Protein AF-A0A9X3BEJ8-F1 (afdb_monomer)

InterPro domains:
  IPR013108 Amidohydrolase 3 [PF07969] (6-104)

Secondary structure (DSSP, 8-state):
-PPPP-------TTTS-S-HHHHHHHHHH-B-TTS-B--GGG---HHHHHHTTS-BTTBTTSPPP--TTS---EEEESS-HHHHHHH--GGGEEEEEETTEEEEE--

Radius of gyration: 15.15 Å; Cα contacts (8 Å, |Δi|>4): 147; chains: 1; bounding box: 44×29×45 Å

Solvent-accessible surface area (backbone atoms only — not comparable to full-atom values): 6456 Å² total; per-residue (Å²): 129,80,86,78,87,72,62,57,63,76,39,59,58,88,83,33,63,82,46,60,35,70,48,33,42,43,46,38,64,18,47,48,96,88,66,52,73,52,65,67,90,72,42,45,54,46,67,54,46,55,45,18,62,39,29,44,94,94,42,39,55,45,63,69,75,94,53,93,91,52,81,42,60,46,80,40,63,73,60,60,69,74,56,47,52,70,64,38,52,67,84,42,48,39,30,34,28,52,78,68,41,78,79,41,68,64,128

Organism: NCBI:txid318424

Foldseek 3Di:
DPDDDFAADAQPPPVGDRQLLVRLVCLAQCADPVRDHDPNVSHDQLVSSVQSPQADPVGSRDHDDDDPPDFFWDFDFQDDPVVCSVRSDPVRGQFTAGRNRTPDGDD

Mean predicted aligned error: 3.75 Å

Nearest PDB structures (foldseek):
  6ohc-assembly2_C  TM=7.268E-01  e=5.637E-01  Escherichia coli K-12
  6ohc-assembly1_A  TM=6.756E-01  e=7.002E-01  Escherichia coli K-12
  6ohb-assembly2_D  TM=6.919E-01  e=7.527E-01  Escherichia coli K-12
  6ohc-assembly2_D  TM=7.338E-01  e=1.161E+00  Escherichia coli K-12

pLDDT: mean 93.8, std 8.42, range [43.5, 98.56]

Sequence (107 aa):
RPPVCRWALSTDAPFGRPDPWAAMRPAATRRTASGAVLAAAEAIGAAEALTMFLGEASAPATPRRIEPGGRGDLCVLSVPPHQVLHDLDAEHVAATVVAGEVVYARR

Structure (mmCIF, N/CA/C/O backbone):
data_AF-A0A9X3BEJ8-F1
#
_entry.id   AF-A0A9X3BEJ8-F1
#
loop_
_atom_site.group_PDB
_atom_site.id
_atom_site.type_symbol
_atom_site.label_atom_id
_atom_site.label_alt_id
_atom_site.label_comp_id
_atom_site.label_asym_id
_atom_site.label_entity_id
_atom_site.label_seq_id
_atom_site.pdbx_PDB_ins_code
_atom_site.Cartn_x
_atom_site.Cartn_y
_atom_site.Cartn_z
_atom_site.occupancy
_atom_site.B_iso_or_equiv
_atom_site.auth_seq_id
_atom_site.auth_comp_id
_atom_site.auth_asym_id
_atom_site.auth_atom_id
_atom_site.pdbx_PDB_model_num
ATOM 1 N N . ARG A 1 1 ? 28.646 12.864 6.106 1.00 49.72 1 ARG A N 1
ATOM 2 C CA . ARG A 1 1 ? 27.677 12.070 5.310 1.00 49.72 1 ARG A CA 1
ATOM 3 C C . ARG A 1 1 ? 26.712 13.075 4.695 1.00 49.72 1 ARG A C 1
ATOM 5 O O . ARG A 1 1 ? 26.182 13.857 5.477 1.00 49.72 1 ARG A O 1
ATOM 12 N N . PRO A 1 2 ? 26.568 13.159 3.362 1.00 43.50 2 PRO A N 1
ATOM 13 C CA . PRO A 1 2 ? 25.590 14.069 2.767 1.00 43.50 2 PRO A CA 1
ATOM 14 C C . PRO A 1 2 ? 24.184 13.732 3.293 1.00 43.50 2 PRO A C 1
ATOM 16 O O . PRO A 1 2 ? 23.957 12.576 3.679 1.00 43.50 2 PRO A O 1
ATOM 19 N N . PRO A 1 3 ? 23.264 14.710 3.367 1.00 55.59 3 PRO A N 1
ATOM 20 C CA . PRO A 1 3 ? 21.888 14.431 3.750 1.00 55.59 3 PRO A CA 1
ATOM 21 C C . PRO A 1 3 ? 21.315 13.390 2.788 1.00 55.59 3 PRO A C 1
ATOM 23 O O . PRO A 1 3 ? 21.426 13.522 1.571 1.00 55.59 3 PRO A O 1
ATOM 26 N N . VAL A 1 4 ? 20.747 12.322 3.342 1.00 73.56 4 VAL A N 1
ATOM 27 C CA . VAL A 1 4 ? 20.011 11.344 2.542 1.00 73.56 4 VAL A CA 1
ATOM 28 C C . VAL A 1 4 ? 18.690 11.990 2.140 1.00 73.56 4 VAL A C 1
ATOM 30 O O . VAL A 1 4 ? 17.894 12.361 3.004 1.00 73.56 4 VAL A O 1
ATOM 33 N N . CYS A 1 5 ? 18.468 12.180 0.841 1.00 80.00 5 CYS A N 1
ATOM 34 C CA . CYS A 1 5 ? 17.150 12.562 0.346 1.00 80.00 5 CYS A CA 1
ATOM 35 C C . CYS A 1 5 ? 16.152 11.463 0.737 1.00 80.00 5 CYS A C 1
ATOM 37 O O . CYS A 1 5 ? 16.418 10.280 0.517 1.00 80.00 5 CYS A O 1
ATOM 39 N N . ARG A 1 6 ? 15.029 11.851 1.347 1.00 87.75 6 ARG A N 1
ATOM 40 C CA . ARG A 1 6 ? 13.895 10.957 1.605 1.00 87.75 6 ARG A CA 1
ATOM 41 C C . ARG A 1 6 ? 12.788 11.290 0.619 1.00 87.75 6 ARG A C 1
ATOM 43 O O . ARG A 1 6 ? 12.516 12.464 0.383 1.00 87.75 6 ARG A O 1
ATOM 50 N N . TRP A 1 7 ? 12.152 10.256 0.091 1.00 93.31 7 TRP A N 1
ATOM 51 C CA . TRP A 1 7 ? 11.117 10.372 -0.927 1.00 93.31 7 TRP A CA 1
ATOM 52 C C . TRP A 1 7 ? 9.805 9.791 -0.413 1.00 93.31 7 TRP A C 1
ATOM 54 O O . TRP A 1 7 ? 9.796 8.964 0.500 1.00 93.31 7 TRP A O 1
ATOM 64 N N . ALA A 1 8 ? 8.711 10.238 -1.012 1.00 96.19 8 ALA A N 1
ATOM 65 C CA . ALA A 1 8 ? 7.377 9.703 -0.810 1.00 96.19 8 ALA A CA 1
ATOM 66 C C . ALA A 1 8 ? 6.725 9.507 -2.179 1.00 96.19 8 ALA A C 1
ATOM 68 O O . ALA A 1 8 ? 7.039 10.237 -3.123 1.00 96.19 8 ALA A O 1
ATOM 69 N N . LEU A 1 9 ? 5.824 8.533 -2.276 1.00 95.81 9 LEU A N 1
ATOM 70 C CA . LEU A 1 9 ? 5.026 8.305 -3.473 1.00 95.81 9 LEU A CA 1
ATOM 71 C C . LEU A 1 9 ? 3.638 8.911 -3.296 1.00 95.81 9 LEU A C 1
ATOM 73 O O . LEU A 1 9 ? 3.142 9.108 -2.189 1.00 95.81 9 LEU A O 1
ATOM 77 N N . SER A 1 10 ? 3.018 9.211 -4.427 1.00 94.75 10 SER A N 1
ATOM 78 C CA . SER A 1 10 ? 1.652 9.701 -4.512 1.00 94.75 10 SER A CA 1
ATOM 79 C C . SER A 1 10 ? 0.992 9.099 -5.743 1.00 94.75 10 SER A C 1
ATOM 81 O O . SER A 1 10 ? 1.665 8.699 -6.693 1.00 94.75 10 SER A O 1
ATOM 83 N N . THR A 1 11 ? -0.334 9.036 -5.723 1.00 95.44 11 THR A N 1
ATOM 84 C CA . THR A 1 11 ? -1.149 8.663 -6.882 1.00 95.44 11 THR A CA 1
ATOM 85 C C . THR A 1 11 ? -1.431 9.839 -7.811 1.00 95.44 11 THR A C 1
ATOM 87 O O . THR A 1 11 ? -1.878 9.621 -8.931 1.00 95.44 11 THR A O 1
ATOM 90 N N . ASP A 1 12 ? -1.207 11.070 -7.340 1.00 94.50 12 ASP A N 1
ATOM 91 C CA . ASP A 1 12 ? -1.586 12.316 -8.021 1.00 94.50 12 ASP A CA 1
ATOM 92 C C . ASP A 1 12 ? -3.094 12.410 -8.352 1.00 94.50 12 ASP A C 1
ATOM 94 O O . ASP A 1 12 ? -3.517 13.042 -9.319 1.00 94.50 12 ASP A O 1
ATOM 98 N N . ALA A 1 13 ? -3.949 11.743 -7.568 1.00 92.75 13 ALA A N 1
ATOM 99 C CA . ALA A 1 13 ? -5.400 11.836 -7.729 1.00 92.75 13 ALA A CA 1
ATOM 100 C C . ALA A 1 13 ? -5.906 13.281 -7.484 1.00 92.75 13 ALA A C 1
ATOM 102 O O . ALA A 1 13 ? -5.433 13.939 -6.555 1.00 92.75 13 ALA A O 1
ATOM 103 N N . PRO A 1 14 ? -6.893 13.777 -8.263 1.00 93.44 14 PRO A N 1
ATOM 104 C CA . PRO A 1 14 ? -7.710 13.040 -9.234 1.00 93.44 14 PRO A CA 1
ATOM 105 C C . PRO A 1 14 ? -7.125 12.968 -10.657 1.00 93.44 14 PRO A C 1
ATOM 107 O O . PRO A 1 14 ? -7.792 12.437 -11.543 1.00 93.44 14 PRO A O 1
ATOM 110 N N . PHE A 1 15 ? -5.922 13.499 -10.906 1.00 92.44 15 PHE A N 1
ATOM 111 C CA . PHE A 1 15 ? -5.287 13.435 -12.229 1.00 92.44 15 PHE A CA 1
ATOM 112 C C . PHE A 1 15 ? -4.748 12.032 -12.538 1.00 92.44 15 PHE A C 1
ATOM 114 O O . PHE A 1 15 ? -4.855 11.559 -13.671 1.00 92.44 15 PHE A O 1
ATOM 121 N N . GLY A 1 16 ? -4.224 11.340 -11.525 1.00 88.88 16 GLY A N 1
ATOM 122 C CA . GLY A 1 16 ? -3.913 9.915 -11.565 1.00 88.88 16 GLY A CA 1
ATOM 123 C C . GLY A 1 16 ? -5.023 9.028 -10.990 1.00 88.88 16 GLY A C 1
ATOM 124 O O . GLY A 1 16 ? -6.000 9.490 -10.396 1.00 88.88 16 GLY A O 1
ATOM 125 N N . ARG A 1 17 ? -4.873 7.706 -11.160 1.00 91.50 17 ARG A N 1
ATOM 126 C CA . ARG A 1 17 ? -5.788 6.724 -10.554 1.00 91.50 17 ARG A CA 1
ATOM 127 C C . ARG A 1 17 ? -5.583 6.715 -9.037 1.00 91.50 17 ARG A C 1
ATOM 129 O O . ARG A 1 17 ? -4.444 6.565 -8.613 1.00 91.50 17 A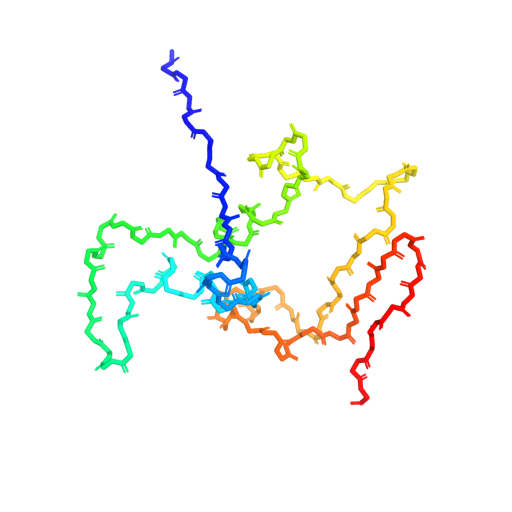RG A O 1
ATOM 136 N N . PRO A 1 18 ? -6.643 6.754 -8.213 1.00 94.38 18 PRO A N 1
ATOM 137 C CA . PRO A 1 18 ? -6.521 6.806 -6.753 1.00 94.38 18 PRO A CA 1
ATOM 138 C C . PRO A 1 18 ? -6.056 5.486 -6.108 1.00 94.38 18 PRO A C 1
ATOM 140 O O . PRO A 1 18 ? -6.129 5.350 -4.892 1.00 94.38 18 PRO A O 1
ATOM 143 N N . ASP A 1 19 ? -5.592 4.517 -6.898 1.00 95.44 19 ASP A N 1
ATOM 144 C CA . ASP A 1 19 ? -5.114 3.219 -6.429 1.00 95.44 19 ASP A CA 1
ATOM 145 C C . ASP A 1 19 ? -3.598 3.278 -6.139 1.00 95.44 19 ASP A C 1
ATOM 147 O O . ASP A 1 19 ? -2.796 3.322 -7.081 1.00 95.44 19 ASP A O 1
ATOM 151 N N . PRO A 1 20 ? -3.173 3.270 -4.858 1.00 96.38 20 PRO A N 1
ATOM 152 C CA . PRO A 1 20 ? -1.758 3.311 -4.505 1.00 96.38 20 PRO A CA 1
ATOM 153 C C . PRO A 1 20 ? -1.014 2.037 -4.925 1.00 96.38 20 PRO A C 1
ATOM 155 O O . PRO A 1 20 ? 0.160 2.115 -5.282 1.00 96.38 20 PRO A O 1
ATOM 158 N N . TRP A 1 21 ? -1.672 0.874 -4.953 1.00 96.88 21 TRP A N 1
ATOM 159 C CA . TRP A 1 21 ? -1.058 -0.392 -5.373 1.00 96.88 21 TRP A CA 1
ATOM 160 C C . TRP A 1 21 ? -0.661 -0.334 -6.848 1.00 96.88 21 TRP A C 1
ATOM 162 O O . TRP A 1 21 ? 0.473 -0.650 -7.220 1.00 96.88 21 TRP A O 1
ATOM 172 N N . ALA A 1 22 ? -1.556 0.201 -7.683 1.00 95.06 22 ALA A N 1
ATOM 173 C CA . ALA A 1 22 ? -1.262 0.467 -9.084 1.00 95.06 22 ALA A CA 1
ATOM 174 C C . ALA A 1 22 ? -0.140 1.493 -9.296 1.00 95.06 22 ALA A C 1
ATOM 176 O O . ALA A 1 22 ? 0.553 1.389 -10.305 1.00 95.06 22 ALA A O 1
ATOM 177 N N . ALA A 1 23 ? 0.070 2.443 -8.379 1.00 95.88 23 ALA A N 1
ATOM 178 C CA . ALA A 1 23 ? 1.187 3.387 -8.448 1.00 95.88 23 ALA A CA 1
ATOM 179 C C . ALA A 1 23 ? 2.536 2.740 -8.067 1.00 95.88 23 ALA A C 1
ATOM 181 O O . ALA A 1 23 ? 3.564 3.055 -8.669 1.00 95.88 23 ALA A O 1
ATOM 182 N N . MET A 1 24 ? 2.544 1.793 -7.121 1.00 97.06 24 MET A N 1
ATOM 183 C CA . MET A 1 24 ? 3.760 1.080 -6.699 1.00 97.06 24 MET A CA 1
ATOM 184 C C . MET A 1 24 ? 4.308 0.147 -7.790 1.00 97.06 24 MET A C 1
ATOM 186 O O . MET A 1 24 ? 5.519 0.100 -8.018 1.00 97.06 24 MET A O 1
ATOM 190 N N . ARG A 1 25 ? 3.436 -0.582 -8.502 1.00 95.06 25 ARG A N 1
ATOM 191 C CA . ARG A 1 25 ? 3.836 -1.552 -9.543 1.00 95.06 25 ARG A CA 1
ATOM 192 C C . ARG A 1 25 ? 4.794 -0.995 -10.606 1.00 95.06 25 ARG A C 1
ATOM 194 O O . ARG A 1 25 ? 5.849 -1.599 -10.814 1.00 95.06 25 ARG A O 1
ATOM 201 N N . PRO A 1 26 ? 4.503 0.118 -11.304 1.00 94.31 26 PRO A N 1
ATOM 202 C CA . PRO A 1 26 ? 5.418 0.682 -12.292 1.00 94.31 26 PRO A CA 1
ATOM 203 C C . PRO A 1 26 ? 6.653 1.329 -11.655 1.00 94.31 26 PRO A C 1
ATOM 205 O O . PRO A 1 26 ? 7.686 1.380 -12.316 1.00 94.31 26 PRO A O 1
ATOM 208 N N . ALA A 1 27 ? 6.601 1.776 -10.394 1.00 95.31 27 ALA A N 1
ATOM 209 C CA . ALA A 1 27 ? 7.792 2.248 -9.679 1.00 95.31 27 ALA A CA 1
ATOM 210 C C . ALA A 1 27 ? 8.806 1.109 -9.460 1.00 95.31 27 ALA A C 1
ATOM 212 O O . ALA A 1 27 ? 10.006 1.313 -9.631 1.00 95.31 27 ALA A O 1
ATOM 213 N N . ALA A 1 28 ? 8.317 -0.101 -9.167 1.00 95.56 28 ALA A N 1
ATOM 214 C CA . ALA A 1 28 ? 9.160 -1.277 -8.966 1.00 95.56 28 ALA A CA 1
ATOM 215 C C . ALA A 1 28 ? 9.567 -1.982 -10.270 1.00 95.56 28 ALA A C 1
ATOM 217 O O . ALA A 1 28 ? 10.702 -2.420 -10.428 1.00 95.56 28 ALA A O 1
ATOM 218 N N . THR A 1 29 ? 8.643 -2.108 -11.224 1.00 94.88 29 THR A N 1
ATOM 219 C CA . THR A 1 29 ? 8.861 -2.919 -12.438 1.00 94.88 29 THR A CA 1
ATOM 220 C C . THR A 1 29 ? 9.366 -2.118 -13.629 1.00 94.88 29 THR A C 1
ATOM 222 O O . THR A 1 29 ? 9.943 -2.701 -14.549 1.00 94.88 29 THR A O 1
ATOM 225 N N . ARG A 1 30 ? 9.112 -0.801 -13.647 1.00 95.56 30 ARG A N 1
ATOM 226 C CA . ARG A 1 30 ? 9.411 0.100 -14.767 1.00 95.56 30 ARG A CA 1
ATOM 227 C C . ARG A 1 30 ? 8.832 -0.366 -16.112 1.00 95.56 30 ARG A C 1
ATOM 229 O O . ARG A 1 30 ? 9.425 -0.113 -17.157 1.00 95.56 30 ARG A O 1
ATOM 236 N N . ARG A 1 31 ? 7.681 -1.052 -16.111 1.00 94.75 31 ARG A N 1
ATOM 237 C CA . ARG A 1 31 ? 7.021 -1.557 -17.330 1.00 94.75 31 ARG A CA 1
ATOM 238 C C . ARG A 1 31 ? 5.885 -0.654 -17.800 1.00 94.75 31 ARG A C 1
ATOM 240 O O . ARG A 1 31 ? 5.062 -0.211 -17.002 1.00 94.75 31 ARG A O 1
ATOM 247 N N . THR A 1 32 ? 5.815 -0.425 -19.108 1.00 90.81 32 THR A N 1
ATOM 248 C CA . THR A 1 32 ? 4.664 0.204 -19.768 1.00 90.81 32 THR A CA 1
ATOM 249 C C . THR A 1 32 ? 3.516 -0.796 -19.938 1.00 90.81 32 THR A C 1
ATOM 251 O O . THR A 1 32 ? 3.689 -2.004 -19.768 1.00 90.81 32 THR A O 1
ATOM 254 N N . ALA A 1 33 ? 2.348 -0.309 -20.370 1.00 87.38 33 ALA A N 1
ATOM 255 C CA . ALA A 1 33 ? 1.209 -1.164 -20.715 1.00 87.38 33 ALA A CA 1
ATOM 256 C C . ALA A 1 33 ? 1.513 -2.170 -21.847 1.00 87.38 33 ALA A C 1
ATOM 258 O O . ALA A 1 33 ? 0.924 -3.245 -21.878 1.00 87.38 33 ALA A O 1
ATOM 259 N N . SER A 1 34 ? 2.445 -1.852 -22.755 1.00 93.00 34 SER A N 1
ATOM 260 C CA . SER A 1 34 ? 2.900 -2.766 -23.814 1.00 93.00 34 SER A CA 1
ATOM 261 C C . SER A 1 34 ? 3.998 -3.738 -23.360 1.00 93.00 34 SER A C 1
ATOM 263 O O . SER A 1 34 ? 4.475 -4.536 -24.162 1.00 93.00 34 SER A O 1
ATOM 265 N N . GLY A 1 35 ? 4.426 -3.669 -22.095 1.00 92.69 35 GLY A N 1
ATOM 266 C CA . GLY A 1 35 ? 5.485 -4.507 -21.531 1.00 92.69 35 GLY A CA 1
ATOM 267 C C . GLY A 1 35 ? 6.909 -3.996 -21.771 1.00 92.69 35 GLY A C 1
ATOM 268 O O . GLY A 1 35 ? 7.858 -4.626 -21.306 1.00 92.69 35 GLY A O 1
ATOM 269 N N . ALA A 1 36 ? 7.081 -2.856 -22.448 1.00 95.31 36 ALA A N 1
ATOM 270 C CA . ALA A 1 36 ? 8.395 -2.243 -22.626 1.00 95.31 36 ALA A CA 1
ATOM 271 C C . ALA A 1 36 ? 8.945 -1.741 -21.282 1.00 95.31 36 ALA A C 1
ATOM 273 O O . ALA A 1 36 ? 8.200 -1.194 -20.468 1.00 95.31 36 ALA A O 1
ATOM 274 N N . VAL A 1 37 ? 10.249 -1.908 -21.051 1.00 95.75 37 VAL A N 1
ATOM 275 C CA . VAL A 1 37 ? 10.914 -1.406 -19.841 1.00 95.75 37 VAL A CA 1
ATOM 276 C C . VAL A 1 37 ? 11.412 0.018 -20.087 1.00 95.75 37 VAL A C 1
ATOM 278 O O . VAL A 1 37 ? 12.146 0.260 -21.043 1.00 95.75 37 VAL A O 1
ATOM 281 N N . LEU A 1 38 ? 11.033 0.954 -19.218 1.00 94.94 38 LEU A N 1
ATOM 282 C CA . LEU A 1 38 ? 11.382 2.371 -19.302 1.00 94.94 38 LEU A CA 1
ATOM 283 C C . LEU A 1 38 ? 12.309 2.769 -18.150 1.00 94.94 38 LEU A C 1
ATOM 285 O O . LEU A 1 38 ? 11.909 2.706 -16.995 1.00 94.94 38 LEU A O 1
ATOM 289 N N . ALA A 1 39 ? 13.520 3.241 -18.457 1.00 94.56 39 ALA A N 1
ATOM 290 C CA . ALA A 1 39 ? 14.469 3.723 -17.447 1.00 94.56 39 ALA A CA 1
ATOM 291 C C . ALA A 1 39 ? 14.659 2.722 -16.285 1.00 94.56 39 ALA A C 1
ATOM 293 O O . ALA A 1 39 ? 14.392 3.019 -15.124 1.00 94.56 39 ALA A O 1
ATOM 294 N N . ALA A 1 40 ? 15.112 1.504 -16.610 1.00 93.81 40 ALA A N 1
ATOM 295 C CA . ALA A 1 40 ? 15.279 0.408 -15.648 1.00 93.81 40 ALA A CA 1
ATOM 296 C C . ALA A 1 40 ? 16.146 0.776 -14.429 1.00 93.81 40 ALA A C 1
ATOM 298 O O . ALA A 1 40 ? 15.921 0.262 -13.339 1.00 93.81 40 ALA A O 1
ATOM 299 N N . ALA A 1 41 ? 17.114 1.679 -14.607 1.00 96.12 41 ALA A N 1
ATOM 300 C CA . ALA A 1 41 ? 17.983 2.163 -13.536 1.00 96.12 41 ALA A CA 1
ATOM 301 C C . ALA A 1 41 ? 17.246 2.997 -12.467 1.00 96.12 41 ALA A C 1
ATOM 303 O O . ALA A 1 41 ? 17.785 3.201 -11.387 1.00 96.12 41 ALA A O 1
ATOM 304 N N . GLU A 1 42 ? 16.031 3.467 -12.758 1.00 93.94 42 GLU A N 1
ATOM 305 C CA . GLU A 1 42 ? 15.173 4.204 -11.821 1.00 93.94 42 GLU A CA 1
ATOM 306 C C . GLU A 1 42 ? 14.204 3.283 -11.059 1.00 93.94 42 GLU A C 1
ATOM 308 O O . GLU A 1 42 ? 13.360 3.767 -10.307 1.00 93.94 42 GLU A O 1
ATOM 313 N N . ALA A 1 43 ? 14.273 1.964 -11.276 1.00 95.88 43 ALA A N 1
ATOM 314 C CA . ALA A 1 43 ? 13.476 1.003 -10.524 1.00 95.88 43 ALA A CA 1
ATOM 315 C C . ALA A 1 43 ? 13.857 1.032 -9.038 1.00 95.88 43 ALA A C 1
ATOM 317 O O . ALA A 1 43 ? 15.036 0.941 -8.692 1.00 95.88 43 ALA A O 1
ATOM 318 N N . ILE A 1 44 ? 12.851 1.091 -8.168 1.00 96.56 44 ILE A N 1
ATOM 319 C CA . ILE A 1 44 ? 13.023 0.957 -6.715 1.00 96.56 44 ILE A CA 1
ATOM 320 C C . ILE A 1 44 ? 12.516 -0.404 -6.230 1.00 96.56 44 ILE A C 1
ATOM 322 O O . ILE A 1 44 ? 11.762 -1.088 -6.921 1.00 96.56 44 ILE A O 1
ATOM 326 N N . GLY A 1 45 ? 12.914 -0.827 -5.029 1.00 96.88 45 GLY A N 1
ATOM 327 C CA . GLY A 1 45 ? 12.421 -2.087 -4.466 1.00 96.88 45 GLY A CA 1
ATOM 328 C C . GLY A 1 45 ? 10.916 -2.041 -4.166 1.00 96.88 45 GLY A C 1
ATOM 329 O O . GLY A 1 45 ? 10.395 -1.009 -3.754 1.00 96.88 45 GLY A O 1
ATOM 330 N N . ALA A 1 46 ? 10.205 -3.168 -4.278 1.00 97.69 46 ALA A N 1
ATOM 331 C CA . ALA A 1 46 ? 8.774 -3.231 -3.941 1.00 97.69 46 ALA A CA 1
ATOM 332 C C . ALA A 1 46 ? 8.486 -2.823 -2.482 1.00 97.69 46 ALA A C 1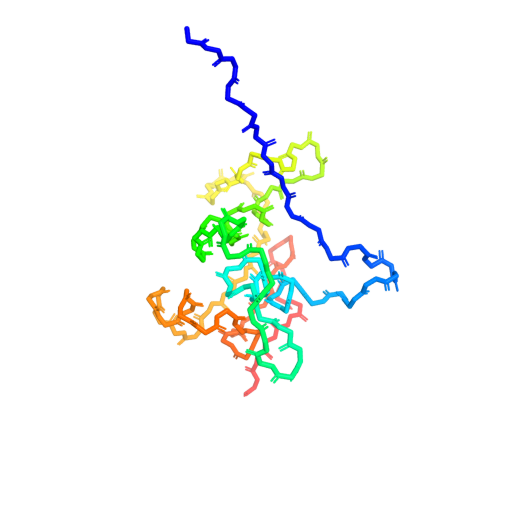
ATOM 334 O O . ALA A 1 46 ? 7.551 -2.075 -2.208 1.00 97.69 46 ALA A O 1
ATOM 335 N N . ALA A 1 47 ? 9.331 -3.265 -1.544 1.00 97.38 47 ALA A N 1
ATOM 336 C CA . ALA A 1 47 ? 9.221 -2.882 -0.136 1.00 97.38 47 ALA A CA 1
ATOM 337 C C . ALA A 1 47 ? 9.492 -1.386 0.082 1.00 97.38 47 ALA A C 1
ATOM 339 O O . ALA A 1 47 ? 8.867 -0.760 0.937 1.00 97.38 47 ALA A O 1
ATOM 340 N N . GLU A 1 48 ? 10.402 -0.807 -0.702 1.00 96.81 48 GLU A N 1
ATOM 341 C CA . GLU A 1 48 ? 10.696 0.623 -0.684 1.00 96.81 48 GLU A CA 1
ATOM 342 C C . GLU A 1 48 ? 9.505 1.428 -1.226 1.00 96.81 48 GLU A C 1
ATOM 344 O O . GLU A 1 48 ? 9.043 2.344 -0.549 1.00 96.81 48 GLU A O 1
ATOM 349 N N . ALA A 1 49 ? 8.931 1.023 -2.364 1.00 97.56 49 ALA A N 1
ATOM 350 C CA . ALA A 1 49 ? 7.731 1.636 -2.931 1.00 97.56 49 ALA A CA 1
ATOM 351 C C . ALA A 1 49 ? 6.540 1.596 -1.956 1.00 97.56 49 ALA A C 1
ATOM 353 O O . ALA A 1 49 ? 5.878 2.613 -1.754 1.00 97.56 49 ALA A O 1
ATOM 354 N N . LEU A 1 50 ? 6.301 0.455 -1.296 1.00 97.25 50 LEU A N 1
ATOM 355 C CA . LEU A 1 50 ? 5.271 0.338 -0.260 1.00 97.25 50 LEU A CA 1
ATOM 356 C C . LEU A 1 50 ? 5.546 1.284 0.913 1.00 97.25 50 LEU A C 1
ATOM 358 O O . LEU A 1 50 ? 4.658 2.013 1.344 1.00 97.25 50 LEU A O 1
ATOM 362 N N . THR A 1 51 ? 6.788 1.314 1.400 1.00 96.56 51 THR A N 1
ATOM 363 C CA . THR A 1 51 ? 7.203 2.164 2.526 1.00 96.56 51 THR A CA 1
ATOM 364 C C . THR A 1 51 ? 6.980 3.652 2.238 1.00 96.56 51 THR A C 1
ATOM 366 O O . THR A 1 51 ? 6.578 4.393 3.135 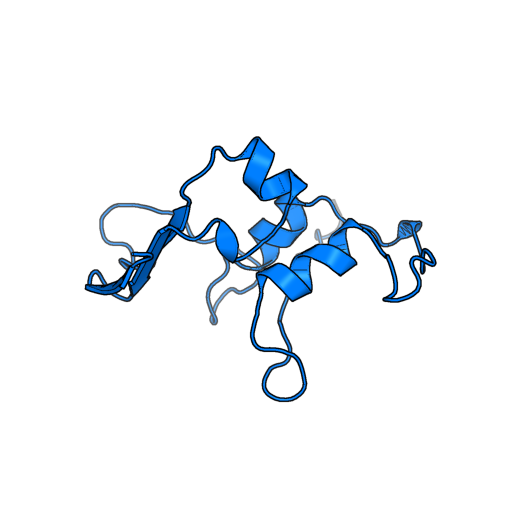1.00 96.56 51 THR A O 1
ATOM 369 N N . MET A 1 52 ? 7.168 4.087 0.989 1.00 96.94 52 MET A N 1
ATOM 370 C CA . MET A 1 52 ? 6.935 5.468 0.544 1.00 96.94 52 MET A CA 1
ATOM 371 C C . MET A 1 52 ? 5.457 5.904 0.567 1.00 96.94 52 MET A C 1
ATOM 373 O O . MET A 1 52 ? 5.193 7.096 0.426 1.00 96.94 52 MET A O 1
ATOM 377 N N . PHE A 1 53 ? 4.512 4.978 0.770 1.00 96.81 53 PHE A N 1
ATOM 378 C CA . PHE A 1 53 ? 3.086 5.257 1.000 1.00 96.81 53 PHE A CA 1
ATOM 379 C C . PHE A 1 53 ? 2.674 5.198 2.481 1.00 96.81 53 PHE A C 1
ATOM 381 O O . PHE A 1 53 ? 1.523 5.476 2.808 1.00 96.81 53 PHE A O 1
ATOM 388 N N . LEU A 1 54 ? 3.588 4.848 3.393 1.00 96.06 54 LEU A N 1
ATOM 389 C CA . LEU A 1 54 ? 3.288 4.705 4.823 1.00 96.06 54 LEU A CA 1
ATOM 390 C C . LEU A 1 54 ? 3.541 5.990 5.621 1.00 96.06 54 LEU A C 1
ATOM 392 O O . LEU A 1 54 ? 3.540 5.956 6.848 1.00 96.06 54 LEU A O 1
ATOM 396 N N . GLY A 1 55 ? 3.790 7.119 4.963 1.00 94.62 55 GLY A N 1
ATOM 397 C CA . GLY A 1 55 ? 3.896 8.410 5.634 1.00 94.62 55 GLY A CA 1
ATOM 398 C C . GLY A 1 55 ? 2.549 8.996 6.052 1.00 94.62 55 GLY A C 1
ATOM 399 O O . GLY A 1 55 ? 1.476 8.505 5.705 1.00 94.62 55 GLY A O 1
ATOM 400 N N . GLU A 1 56 ? 2.612 10.095 6.790 1.00 92.88 56 GLU A N 1
ATOM 401 C CA . GLU A 1 56 ? 1.463 10.961 7.069 1.00 92.88 56 GLU A CA 1
ATOM 402 C C . GLU A 1 56 ? 1.605 12.301 6.341 1.00 92.88 56 GLU A C 1
ATOM 404 O O . GLU A 1 56 ? 2.697 12.666 5.918 1.00 92.88 56 GLU A O 1
ATOM 409 N N . ALA A 1 57 ? 0.523 13.072 6.212 1.00 89.94 57 ALA A N 1
ATOM 410 C CA . ALA A 1 57 ? 0.538 14.327 5.453 1.00 89.94 57 ALA A CA 1
ATOM 411 C C . ALA A 1 57 ? 1.579 15.352 5.962 1.00 89.94 57 ALA A C 1
ATOM 413 O O . ALA A 1 57 ? 2.179 16.063 5.162 1.00 89.94 57 ALA A O 1
ATOM 414 N N . SER A 1 58 ? 1.822 15.406 7.276 1.00 93.31 58 SER A N 1
ATOM 415 C CA . SER A 1 58 ? 2.838 16.257 7.920 1.00 93.31 58 SER A CA 1
ATOM 416 C C . SER A 1 58 ? 4.275 15.779 7.698 1.00 93.31 58 SER A C 1
ATOM 418 O O . SER A 1 58 ? 5.206 16.580 7.768 1.00 93.31 58 SER A O 1
ATOM 420 N N . ALA A 1 59 ? 4.469 14.484 7.452 1.00 94.25 59 ALA A N 1
ATOM 421 C CA . ALA A 1 59 ? 5.775 13.848 7.318 1.00 94.25 59 ALA A CA 1
ATOM 422 C C . ALA A 1 59 ? 5.717 12.690 6.296 1.00 94.25 59 ALA A C 1
ATOM 424 O O . ALA A 1 59 ? 5.909 11.527 6.659 1.00 94.25 59 ALA A O 1
ATOM 425 N N . PRO A 1 60 ? 5.468 12.978 5.003 1.00 94.69 60 PRO A N 1
ATOM 426 C CA . PRO A 1 60 ? 5.104 11.955 4.016 1.00 94.69 60 PRO A CA 1
ATOM 427 C C . PRO A 1 60 ? 6.237 10.971 3.707 1.00 94.69 60 PRO A C 1
ATOM 429 O O . PRO A 1 60 ? 5.987 9.827 3.350 1.00 94.69 60 PRO A O 1
ATOM 432 N N . ALA A 1 61 ? 7.492 11.388 3.885 1.00 95.44 61 ALA A N 1
ATOM 433 C CA . ALA A 1 61 ? 8.666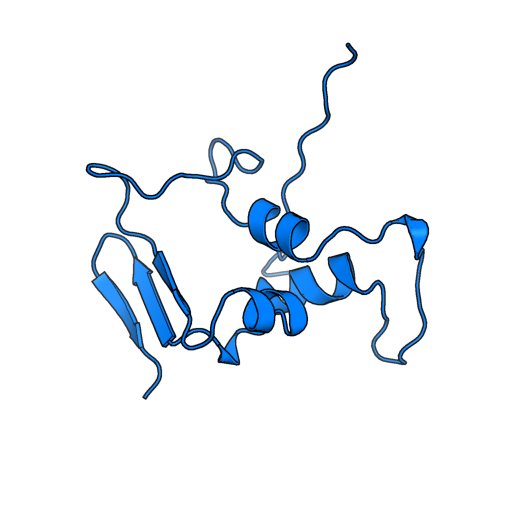 10.545 3.658 1.00 95.44 61 ALA A CA 1
ATOM 434 C C . ALA A 1 61 ? 9.141 9.79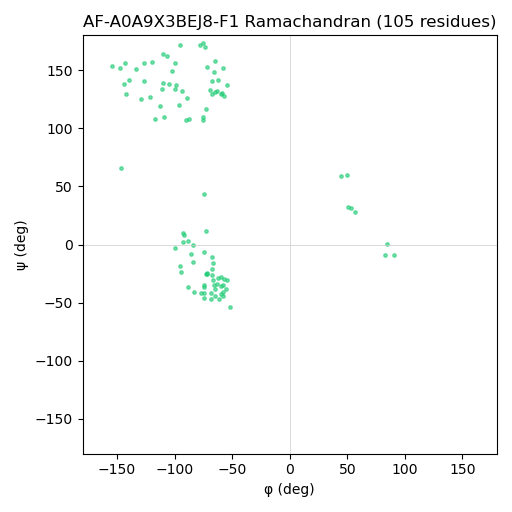9 4.926 1.00 95.44 61 ALA A C 1
ATOM 436 O O . ALA A 1 61 ? 10.225 9.205 4.939 1.00 95.44 61 ALA A O 1
ATOM 437 N N . THR A 1 62 ? 8.357 9.857 6.008 1.00 94.88 62 THR A N 1
ATOM 438 C CA . THR A 1 62 ? 8.633 9.177 7.277 1.00 94.88 62 THR A CA 1
ATOM 439 C C . THR A 1 62 ? 7.529 8.160 7.544 1.00 94.88 62 THR A C 1
ATOM 441 O O . THR A 1 62 ? 6.421 8.557 7.898 1.00 94.88 62 THR A O 1
ATOM 444 N N . PRO A 1 63 ? 7.813 6.853 7.414 1.00 94.75 63 PRO A N 1
ATOM 445 C CA . PRO A 1 63 ? 6.834 5.817 7.695 1.00 94.75 63 PRO A CA 1
ATOM 446 C C . PRO A 1 63 ? 6.334 5.904 9.133 1.00 94.75 63 PRO A C 1
ATOM 448 O O . PRO A 1 63 ? 7.125 5.953 10.080 1.00 94.75 63 PRO A O 1
ATOM 451 N N . ARG A 1 64 ? 5.016 5.886 9.295 1.00 94.12 64 ARG A N 1
ATOM 452 C CA . ARG A 1 64 ? 4.380 5.792 10.605 1.00 94.12 64 ARG A CA 1
ATOM 453 C C . ARG A 1 64 ? 4.554 4.393 11.191 1.00 94.12 64 ARG A C 1
ATOM 455 O O . ARG A 1 64 ? 4.668 3.403 10.467 1.00 94.12 64 ARG A O 1
ATOM 462 N N . ARG A 1 65 ? 4.541 4.309 12.519 1.00 93.88 65 ARG A N 1
ATOM 463 C CA . ARG A 1 65 ? 4.581 3.039 13.251 1.00 93.88 65 ARG A CA 1
ATOM 464 C C . ARG A 1 65 ? 3.196 2.670 13.760 1.00 93.88 65 ARG A C 1
ATOM 466 O O . ARG A 1 65 ? 2.387 3.539 14.073 1.00 93.88 65 ARG A O 1
ATOM 473 N N . ILE A 1 66 ? 2.943 1.368 13.847 1.00 94.81 66 ILE A N 1
ATOM 474 C CA . ILE A 1 66 ? 1.776 0.827 14.541 1.00 94.81 66 ILE A CA 1
ATOM 475 C C . ILE A 1 66 ? 2.180 0.660 16.004 1.00 94.81 66 ILE A C 1
ATOM 477 O O . ILE A 1 66 ? 2.989 -0.205 16.332 1.00 94.81 66 ILE A O 1
ATOM 481 N N . GLU A 1 67 ? 1.651 1.518 16.870 1.00 95.44 67 GLU A N 1
ATOM 482 C CA . GLU A 1 67 ? 1.969 1.544 18.298 1.00 95.44 67 GLU A CA 1
ATOM 483 C C . GLU A 1 67 ? 0.747 1.994 19.124 1.00 95.44 67 GLU A C 1
ATOM 485 O O . GLU A 1 67 ? -0.105 2.725 18.603 1.00 95.44 67 GLU A O 1
ATOM 490 N N . PRO A 1 68 ? 0.613 1.557 20.393 1.00 95.75 68 PRO A N 1
ATOM 491 C CA . PRO A 1 68 ? -0.474 2.000 21.265 1.00 95.75 68 PRO A CA 1
ATOM 492 C C . PRO A 1 68 ? -0.546 3.530 21.373 1.00 95.75 68 PRO A C 1
ATOM 494 O O . PRO A 1 68 ? 0.476 4.194 21.517 1.00 95.75 68 PRO A O 1
ATOM 497 N N . GLY A 1 69 ? -1.760 4.086 21.312 1.00 93.62 69 GLY A N 1
ATOM 498 C CA . GLY A 1 69 ? -1.995 5.537 21.303 1.00 93.62 69 GLY A CA 1
ATOM 499 C C . GLY A 1 69 ? -1.856 6.200 19.925 1.00 93.62 69 GLY A C 1
ATOM 500 O O . GLY A 1 69 ? -2.235 7.359 19.774 1.00 93.62 69 GLY A O 1
ATOM 501 N N . GLY A 1 70 ? -1.369 5.474 18.912 1.00 91.81 70 GLY A N 1
ATOM 502 C CA . GLY A 1 70 ? -1.370 5.919 17.520 1.00 91.81 70 GLY A CA 1
ATOM 503 C C . GLY A 1 70 ? -2.758 5.873 16.868 1.00 91.81 70 GLY A C 1
ATOM 504 O O . GLY A 1 70 ? -3.711 5.299 17.397 1.00 91.81 70 GLY A O 1
ATOM 505 N N . ARG A 1 71 ? -2.877 6.463 15.672 1.00 91.88 71 ARG A N 1
ATOM 506 C CA . ARG A 1 71 ? -4.115 6.416 14.877 1.00 91.88 71 ARG A CA 1
ATOM 507 C C . ARG A 1 71 ? -4.424 4.980 14.437 1.00 91.88 71 ARG A C 1
ATOM 509 O O . ARG A 1 71 ? -3.571 4.324 13.837 1.00 91.88 71 ARG A O 1
ATOM 516 N N . GLY A 1 72 ? -5.667 4.545 14.636 1.00 95.38 72 GLY A N 1
ATOM 517 C CA . GLY A 1 72 ? -6.180 3.240 14.200 1.00 95.38 72 GLY A CA 1
ATOM 518 C C . GLY A 1 72 ? -6.449 3.133 12.694 1.00 95.38 72 GLY A C 1
ATOM 519 O O . GLY A 1 72 ? -7.504 2.639 12.313 1.00 95.38 72 GLY A O 1
ATOM 520 N N . ASP A 1 73 ? -5.546 3.629 11.842 1.00 96.50 73 ASP A N 1
ATOM 521 C CA . ASP A 1 73 ? -5.649 3.441 10.389 1.00 96.50 73 ASP A CA 1
ATOM 522 C C . ASP A 1 73 ? -4.791 2.248 9.970 1.00 96.50 73 ASP A C 1
ATOM 524 O O . ASP A 1 73 ? -3.577 2.257 10.190 1.00 96.50 73 ASP A O 1
ATOM 528 N N . LEU A 1 74 ? -5.414 1.230 9.380 1.00 97.12 74 LEU A N 1
ATOM 529 C CA . LEU A 1 74 ? -4.757 -0.019 9.003 1.00 97.12 74 LEU A CA 1
ATOM 530 C C . LEU A 1 74 ? -5.253 -0.500 7.638 1.00 97.12 74 LEU A C 1
ATOM 532 O O . LEU A 1 74 ? -6.442 -0.441 7.333 1.00 97.12 74 LEU A O 1
ATOM 536 N N . CYS A 1 75 ? -4.333 -1.043 6.847 1.00 97.25 75 CYS A N 1
ATOM 537 C CA . CYS A 1 75 ? -4.637 -1.840 5.665 1.00 97.25 75 CYS A CA 1
ATOM 538 C C . CYS A 1 75 ? -4.268 -3.293 5.982 1.00 97.25 75 CYS A C 1
ATOM 540 O O . CYS A 1 75 ? -3.093 -3.609 6.172 1.00 97.25 75 CYS A O 1
ATOM 542 N N . VAL A 1 76 ? -5.274 -4.153 6.124 1.00 97.94 76 VAL A N 1
ATOM 543 C CA . VAL A 1 76 ? -5.107 -5.558 6.510 1.00 97.94 76 VAL A CA 1
ATOM 544 C C . VAL A 1 76 ? -5.023 -6.404 5.249 1.00 97.94 76 VAL A C 1
ATOM 546 O O . VAL A 1 76 ? -5.860 -6.269 4.359 1.00 97.94 76 VAL A O 1
ATOM 549 N N . LEU A 1 77 ? -4.028 -7.287 5.185 1.00 98.06 77 LEU A N 1
ATOM 550 C CA . LEU A 1 77 ? -3.707 -8.0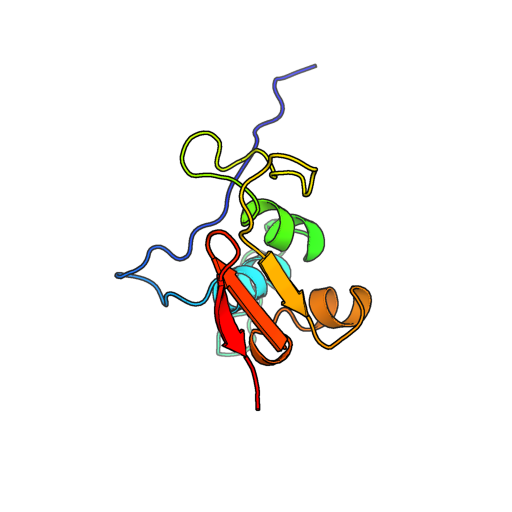85 4.002 1.00 98.06 77 LEU A CA 1
ATOM 551 C C . LEU A 1 77 ? -4.053 -9.561 4.242 1.00 98.06 77 LEU A C 1
ATOM 553 O O . LEU A 1 77 ? -3.808 -10.080 5.330 1.00 98.06 77 LEU A O 1
ATOM 557 N N . SER A 1 78 ? -4.622 -10.237 3.240 1.00 98.31 78 SER A N 1
ATOM 558 C CA . SER A 1 78 ? -5.039 -11.649 3.322 1.00 98.31 78 SER A CA 1
ATOM 559 C C . SER A 1 78 ? -3.929 -12.650 2.999 1.00 98.31 78 SER A C 1
ATOM 561 O O . SER A 1 78 ? -4.130 -13.854 3.145 1.00 98.31 78 SER A O 1
ATOM 563 N N . VAL A 1 79 ? -2.777 -12.175 2.524 1.00 98.44 79 VAL A N 1
ATOM 564 C CA . VAL A 1 79 ? -1.650 -13.008 2.085 1.00 98.44 79 VAL A CA 1
ATOM 565 C C . VAL A 1 79 ? -0.360 -12.586 2.800 1.00 98.44 79 VAL A C 1
ATOM 567 O O . VAL A 1 79 ? -0.257 -11.449 3.272 1.00 98.44 79 VAL A O 1
ATOM 570 N N . PRO A 1 80 ? 0.639 -13.480 2.919 1.00 98.25 80 PRO A N 1
ATOM 571 C CA . PRO A 1 80 ? 1.892 -13.159 3.594 1.00 98.25 80 PRO A CA 1
ATOM 572 C C . PRO A 1 80 ? 2.695 -12.057 2.870 1.00 98.25 80 PRO A C 1
ATOM 574 O O . PRO A 1 80 ? 2.565 -11.887 1.654 1.00 98.25 80 PRO A O 1
ATOM 577 N N . PRO A 1 81 ? 3.606 -11.352 3.575 1.00 97.38 81 PRO A N 1
ATOM 578 C CA . PRO A 1 81 ? 4.316 -10.191 3.028 1.00 97.38 81 PRO A CA 1
ATOM 579 C C . PRO A 1 81 ? 5.066 -10.443 1.716 1.00 97.38 81 PRO A C 1
ATOM 581 O O . PRO A 1 81 ? 5.068 -9.585 0.842 1.00 97.38 81 PRO A O 1
ATOM 584 N N . HIS A 1 82 ? 5.685 -11.615 1.548 1.00 98.00 82 HIS A N 1
ATOM 585 C CA . HIS A 1 82 ? 6.431 -11.927 0.325 1.00 98.00 82 HIS A CA 1
ATOM 586 C C . HIS A 1 82 ? 5.531 -11.952 -0.919 1.00 98.00 82 HIS A C 1
ATOM 588 O O . HIS A 1 82 ? 5.967 -11.532 -1.986 1.00 98.00 82 HIS A O 1
ATOM 594 N N . GLN A 1 83 ? 4.279 -12.394 -0.776 1.00 98.44 83 GLN A N 1
ATOM 595 C CA . GLN A 1 83 ? 3.313 -12.413 -1.868 1.00 98.44 83 GLN A CA 1
ATOM 596 C C . GLN A 1 83 ? 2.797 -11.001 -2.167 1.00 98.44 83 GLN A C 1
ATOM 598 O O . GLN A 1 83 ? 2.761 -10.595 -3.324 1.00 98.44 83 GLN A O 1
ATOM 603 N N . VAL A 1 84 ? 2.513 -10.197 -1.135 1.00 97.88 84 VAL A N 1
ATOM 604 C CA . VAL A 1 84 ? 2.124 -8.786 -1.323 1.00 97.88 84 VAL A CA 1
ATOM 605 C C . VAL A 1 84 ? 3.210 -7.987 -2.035 1.00 97.88 84 VAL A C 1
ATOM 607 O O . VAL A 1 84 ? 2.905 -7.204 -2.926 1.00 97.88 84 VAL A O 1
ATOM 610 N N . LEU A 1 85 ? 4.477 -8.182 -1.666 1.00 98.06 85 LEU A N 1
ATOM 611 C CA . LEU A 1 85 ? 5.596 -7.476 -2.292 1.00 98.06 85 LEU A CA 1
ATOM 612 C C . LEU A 1 85 ? 5.890 -7.958 -3.717 1.00 98.06 85 LEU A C 1
ATOM 614 O O . LEU A 1 85 ? 6.454 -7.198 -4.500 1.00 98.06 85 LEU A O 1
ATOM 618 N N . HIS A 1 86 ? 5.532 -9.198 -4.049 1.00 97.44 86 HIS A N 1
ATOM 619 C CA . HIS A 1 86 ? 5.630 -9.710 -5.412 1.00 97.44 86 HIS A CA 1
ATOM 620 C C . HIS A 1 86 ? 4.529 -9.123 -6.309 1.00 97.44 86 HIS A C 1
ATOM 622 O O . HIS A 1 86 ? 4.819 -8.656 -7.408 1.00 97.44 86 HIS A O 1
ATOM 628 N N . ASP A 1 87 ? 3.284 -9.110 -5.826 1.00 97.06 87 ASP A N 1
ATOM 629 C CA . ASP A 1 87 ? 2.117 -8.767 -6.645 1.00 97.06 87 ASP A CA 1
ATOM 630 C C . ASP A 1 87 ? 1.808 -7.261 -6.654 1.00 97.06 87 ASP A C 1
ATOM 632 O O . ASP A 1 87 ? 1.402 -6.713 -7.682 1.00 97.06 87 ASP A O 1
ATOM 636 N N . LEU A 1 88 ? 2.005 -6.586 -5.512 1.00 97.38 88 LEU A N 1
ATOM 637 C CA . LEU A 1 88 ? 1.617 -5.192 -5.262 1.00 97.38 88 LEU A CA 1
ATOM 638 C C . LEU A 1 88 ? 0.200 -4.906 -5.780 1.00 97.38 88 LEU A C 1
ATOM 640 O O . LEU A 1 88 ? 0.004 -4.065 -6.659 1.00 97.38 88 LEU A O 1
ATOM 644 N N . ASP A 1 89 ? -0.782 -5.646 -5.263 1.00 96.62 89 ASP A N 1
ATOM 645 C CA . ASP A 1 89 ? -2.169 -5.607 -5.725 1.00 96.62 89 ASP A CA 1
ATOM 646 C C . ASP A 1 89 ? -3.163 -5.348 -4.588 1.00 96.62 89 ASP A C 1
ATOM 648 O O . ASP A 1 89 ? -3.035 -5.889 -3.486 1.00 96.62 89 ASP A O 1
ATOM 652 N N . ALA A 1 90 ? -4.176 -4.532 -4.885 1.00 96.56 90 ALA A N 1
ATOM 653 C CA . ALA A 1 90 ? -5.272 -4.215 -3.985 1.00 96.56 90 ALA A CA 1
ATOM 654 C C . ALA A 1 90 ? -6.180 -5.425 -3.710 1.00 96.56 90 ALA A C 1
ATOM 656 O O . ALA A 1 90 ? -6.863 -5.444 -2.687 1.00 96.56 90 ALA A O 1
ATOM 657 N N . GLU A 1 91 ? -6.178 -6.450 -4.570 1.00 96.75 91 GLU A N 1
ATOM 658 C CA . GLU A 1 91 ? -6.920 -7.690 -4.325 1.00 96.75 91 GLU A CA 1
ATOM 659 C C . GLU A 1 91 ? -6.517 -8.356 -3.004 1.00 96.75 91 GLU A C 1
ATOM 661 O O . GLU A 1 91 ? -7.348 -8.980 -2.344 1.00 96.75 91 GLU A O 1
ATOM 666 N N . HIS A 1 92 ? -5.275 -8.175 -2.557 1.00 97.75 92 HIS A N 1
ATOM 667 C CA . HIS A 1 92 ? -4.799 -8.733 -1.291 1.00 97.75 92 HIS A CA 1
ATOM 668 C C . HIS A 1 92 ? -5.319 -7.997 -0.054 1.00 97.75 92 HIS A C 1
ATOM 670 O O . HIS A 1 92 ? -5.080 -8.455 1.063 1.00 97.75 92 HIS A O 1
ATOM 676 N N . VAL A 1 93 ? -6.024 -6.872 -0.209 1.00 98.12 93 VAL A N 1
ATOM 677 C CA . VAL A 1 93 ? -6.600 -6.123 0.914 1.00 98.12 93 VAL A CA 1
ATOM 678 C C . VAL A 1 93 ? -7.839 -6.848 1.437 1.00 98.12 93 VAL A C 1
ATOM 680 O O . VAL A 1 93 ? -8.898 -6.872 0.808 1.00 98.12 93 VAL A O 1
ATOM 683 N N . ALA A 1 94 ? -7.706 -7.412 2.634 1.00 98.50 94 ALA A N 1
ATOM 684 C CA . ALA A 1 94 ? -8.783 -8.058 3.371 1.00 98.50 94 ALA A CA 1
ATOM 685 C C . ALA A 1 94 ? -9.709 -7.033 4.033 1.00 98.50 94 ALA A C 1
ATOM 687 O O . ALA A 1 94 ? -10.926 -7.203 4.023 1.00 98.50 94 ALA A O 1
ATOM 688 N N . ALA A 1 95 ? -9.144 -5.971 4.611 1.00 98.56 95 ALA A N 1
ATOM 689 C CA . ALA A 1 95 ? -9.911 -4.919 5.266 1.00 98.56 95 ALA A CA 1
ATOM 690 C C . ALA A 1 95 ? -9.159 -3.584 5.280 1.00 98.56 95 ALA A C 1
ATOM 692 O O . ALA A 1 95 ? -7.927 -3.5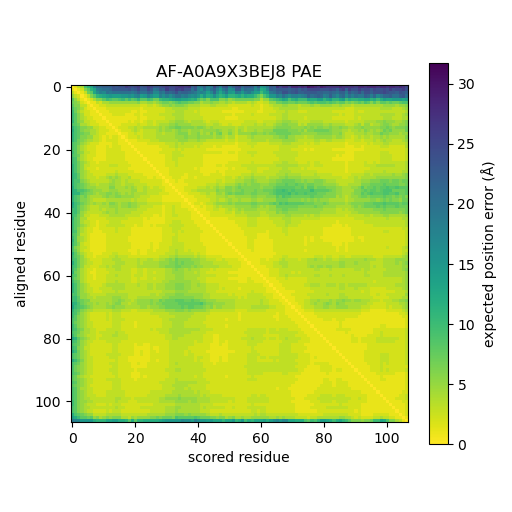42 5.286 1.00 98.56 95 ALA A O 1
ATOM 693 N N . THR A 1 96 ? -9.908 -2.488 5.342 1.00 98.25 96 THR A N 1
ATOM 694 C CA . THR A 1 96 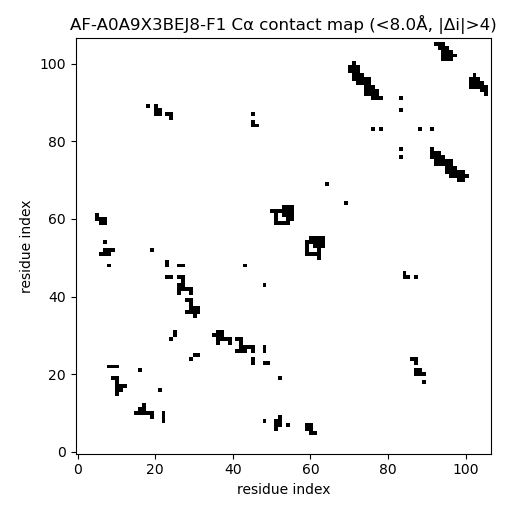? -9.378 -1.150 5.611 1.00 98.25 96 THR A CA 1
ATOM 695 C C . THR A 1 96 ? -10.049 -0.606 6.858 1.00 98.25 96 THR A C 1
ATOM 697 O O . THR A 1 96 ? -11.277 -0.574 6.953 1.00 98.25 96 THR A O 1
ATOM 700 N N . VAL A 1 97 ? -9.226 -0.184 7.809 1.00 98.44 97 VAL A N 1
ATOM 701 C CA . VAL A 1 97 ? -9.637 0.425 9.070 1.00 98.44 97 VAL A CA 1
ATOM 702 C C . VAL A 1 97 ? -9.221 1.887 9.034 1.00 98.44 97 VAL A C 1
ATOM 704 O O . VAL A 1 97 ? -8.090 2.187 8.652 1.00 98.44 97 VAL A O 1
ATOM 707 N N . VAL A 1 98 ? -10.115 2.793 9.416 1.00 97.38 98 VAL A N 1
ATOM 708 C CA . VAL A 1 98 ? -9.844 4.231 9.519 1.00 97.38 98 VAL A CA 1
ATOM 709 C C . VAL A 1 98 ? -10.304 4.697 10.888 1.00 97.38 98 VAL A C 1
ATOM 711 O O . VAL A 1 98 ? -11.450 4.472 11.263 1.00 97.38 98 VAL A O 1
ATOM 714 N N . ALA A 1 99 ? -9.407 5.336 11.643 1.00 95.69 99 ALA A N 1
ATOM 715 C CA . ALA A 1 99 ? -9.679 5.790 13.008 1.00 95.69 99 ALA A CA 1
ATOM 716 C C . ALA A 1 99 ? -10.279 4.707 13.941 1.00 95.69 99 ALA A C 1
ATOM 718 O O . ALA A 1 99 ? -11.033 5.028 14.852 1.00 95.69 99 ALA A O 1
ATOM 719 N N . GLY A 1 100 ? -9.918 3.434 13.737 1.00 96.75 100 GLY A N 1
ATOM 720 C CA . GLY A 1 100 ? -10.421 2.296 14.516 1.00 96.75 100 GLY A CA 1
ATOM 721 C C . GLY A 1 100 ? -11.683 1.632 13.958 1.00 96.75 100 GLY A C 1
ATOM 722 O O . GLY A 1 100 ? -12.026 0.542 14.405 1.00 96.75 100 GLY A O 1
ATOM 723 N N . GLU A 1 101 ? -12.320 2.218 12.944 1.00 98.25 101 GLU A N 1
ATOM 724 C CA . GLU A 1 101 ? -13.542 1.694 12.333 1.00 98.25 101 GLU A CA 1
ATOM 725 C C . GLU A 1 101 ? -13.244 0.949 11.031 1.00 98.25 101 GLU A C 1
ATOM 727 O O . GLU A 1 101 ? -12.505 1.437 10.172 1.00 98.25 101 GLU A O 1
ATOM 732 N N . VAL A 1 102 ? -13.837 -0.233 10.852 1.00 98.38 102 VAL A N 1
ATOM 733 C CA . VAL A 1 102 ? -13.724 -0.996 9.601 1.00 98.38 102 VAL A CA 1
ATOM 734 C C . VAL A 1 102 ? -14.608 -0.338 8.542 1.00 98.38 102 VAL A C 1
ATOM 736 O O . VAL A 1 102 ? -15.830 -0.453 8.582 1.00 98.38 102 VAL A O 1
ATOM 739 N N . VAL A 1 103 ? -13.990 0.337 7.572 1.00 98.31 103 VAL A N 1
ATOM 740 C CA . VAL A 1 103 ? -14.698 1.027 6.474 1.00 98.31 103 VAL A CA 1
ATOM 741 C C . VAL A 1 103 ? -14.796 0.177 5.208 1.00 98.31 103 VAL A C 1
ATOM 743 O O . VAL A 1 103 ? -15.631 0.432 4.344 1.00 98.31 103 VAL A O 1
ATOM 746 N N . TYR A 1 104 ? -13.949 -0.844 5.099 1.00 98.06 104 TYR A N 1
ATOM 747 C CA . TYR A 1 104 ? -13.971 -1.827 4.024 1.00 98.06 104 TYR A CA 1
ATOM 748 C C . TYR A 1 104 ? -13.598 -3.197 4.582 1.00 98.06 104 TYR A C 1
ATOM 750 O O . TYR A 1 104 ? -12.656 -3.316 5.365 1.00 98.06 104 TYR A O 1
ATOM 758 N N . ALA A 1 105 ? -14.310 -4.228 4.139 1.00 97.75 105 ALA A N 1
ATOM 759 C CA . ALA A 1 105 ? -13.963 -5.623 4.358 1.00 97.75 105 ALA A CA 1
ATOM 760 C C . ALA A 1 1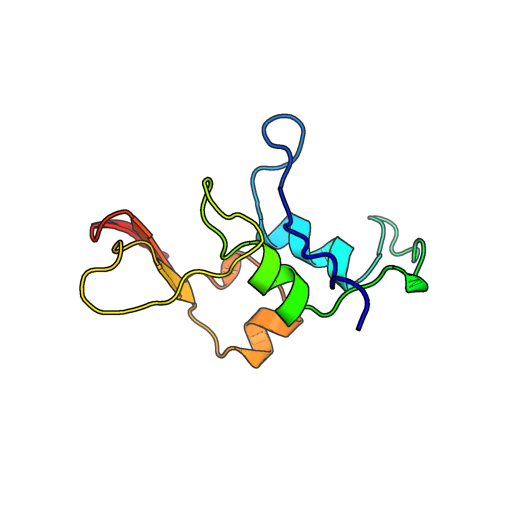05 ? -14.319 -6.415 3.098 1.00 97.75 105 ALA A C 1
ATOM 762 O O . ALA A 1 105 ? -15.436 -6.301 2.580 1.00 97.75 105 ALA A O 1
ATOM 763 N N . ARG A 1 106 ? -13.368 -7.206 2.603 1.00 94.31 106 ARG A N 1
ATOM 764 C CA . ARG A 1 106 ? -13.591 -8.126 1.492 1.00 94.31 106 ARG A CA 1
ATOM 765 C C . ARG A 1 106 ? -14.540 -9.229 1.970 1.00 94.31 106 ARG A C 1
ATOM 767 O O . ARG A 1 106 ? -14.340 -9.788 3.047 1.00 94.31 106 ARG A O 1
ATOM 774 N N . ARG A 1 107 ? -15.596 -9.476 1.194 1.00 80.44 107 ARG A N 1
ATOM 775 C CA . ARG A 1 107 ? -16.549 -10.566 1.442 1.00 80.44 107 ARG A CA 1
ATOM 776 C C . ARG A 1 107 ? -16.017 -11.894 0.931 1.00 80.44 107 ARG A C 1
ATOM 778 O O . ARG A 1 107 ? -15.281 -11.863 -0.081 1.00 80.44 107 ARG A O 1
#